Protein AF-A0A7Z9F445-F1 (afdb_monomer)

Foldseek 3Di:
DAWDDKDKDQDDDDDDDDPDDDPDDDCLVFDQDDDPCCVPPQCRRHVVSPDDPDTDIDMDIDDPD

Structure (mmCIF, N/CA/C/O backbone):
data_AF-A0A7Z9F445-F1
#
_entry.id   AF-A0A7Z9F445-F1
#
loop_
_atom_site.group_PDB
_atom_site.id
_atom_site.type_symbol
_atom_site.label_atom_id
_atom_site.label_alt_id
_atom_site.label_comp_id
_atom_site.label_asym_id
_atom_site.label_entity_id
_atom_site.label_seq_id
_atom_site.pdbx_PDB_ins_code
_atom_site.Cartn_x
_atom_site.Cartn_y
_atom_site.Cartn_z
_atom_site.occupancy
_atom_site.B_iso_or_equiv
_atom_site.auth_seq_id
_atom_site.auth_comp_id
_atom_site.auth_asym_id
_atom_site.auth_atom_id
_atom_site.pdbx_PDB_model_num
ATOM 1 N N . MET A 1 1 ? -8.935 2.715 31.583 1.00 82.44 1 MET A N 1
ATOM 2 C CA . MET A 1 1 ? -9.032 2.764 30.112 1.00 82.44 1 MET A CA 1
ATOM 3 C C . MET A 1 1 ? -8.912 1.356 29.554 1.00 82.44 1 MET A C 1
ATOM 5 O O . MET A 1 1 ? -7.872 0.733 29.747 1.00 82.44 1 MET A O 1
ATOM 9 N N . LYS A 1 2 ? -9.968 0.841 28.917 1.00 96.19 2 LYS A N 1
ATOM 10 C CA . LYS A 1 2 ? -9.936 -0.388 28.109 1.00 96.19 2 LYS A CA 1
ATOM 11 C C . LYS A 1 2 ? -10.297 -0.048 26.664 1.00 96.19 2 LYS A C 1
ATOM 13 O O . LYS A 1 2 ? -10.849 1.018 26.397 1.00 96.19 2 LYS A O 1
ATOM 18 N N 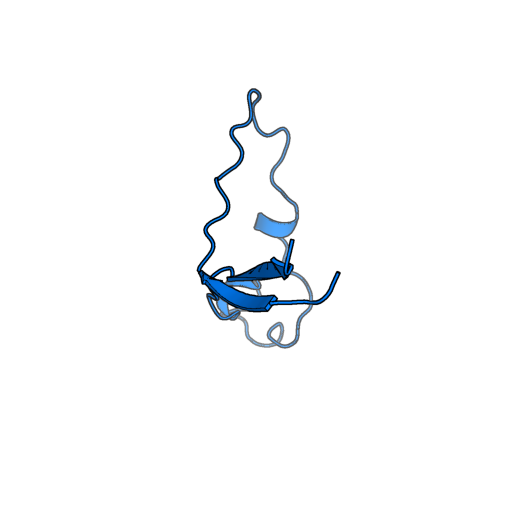. ILE A 1 3 ? -9.966 -0.948 25.744 1.00 97.19 3 ILE A N 1
ATOM 19 C CA . ILE A 1 3 ? -10.383 -0.835 24.346 1.00 97.19 3 ILE A CA 1
ATOM 20 C C . ILE A 1 3 ? -11.851 -1.242 24.254 1.00 97.19 3 ILE A C 1
ATOM 22 O O . ILE A 1 3 ? -12.215 -2.338 24.675 1.00 97.19 3 ILE A O 1
ATOM 26 N N . LYS A 1 4 ? -12.666 -0.363 23.678 1.00 97.56 4 LYS A N 1
ATOM 27 C CA . LYS A 1 4 ? -14.086 -0.587 23.413 1.00 97.56 4 LYS A CA 1
ATOM 28 C C . LYS A 1 4 ? -14.317 -1.207 22.039 1.00 97.56 4 LYS A C 1
ATOM 30 O O . LYS A 1 4 ? -15.168 -2.077 21.900 1.00 97.56 4 LYS A O 1
ATOM 35 N N . ASP A 1 5 ? -13.589 -0.740 21.026 1.00 97.94 5 ASP A N 1
ATOM 36 C CA . ASP A 1 5 ? -13.806 -1.127 19.630 1.00 97.94 5 ASP A CA 1
ATOM 37 C C . ASP A 1 5 ? -12.515 -1.018 18.808 1.00 97.94 5 ASP A C 1
ATOM 39 O O . ASP A 1 5 ? -11.680 -0.145 19.061 1.00 97.94 5 ASP A O 1
ATOM 43 N N . ILE A 1 6 ? -12.366 -1.900 17.817 1.00 97.69 6 ILE A N 1
ATOM 44 C CA . ILE A 1 6 ? -11.267 -1.871 16.845 1.00 97.69 6 ILE A CA 1
ATOM 45 C C . ILE A 1 6 ? -11.846 -2.086 15.449 1.00 97.69 6 ILE A C 1
ATOM 47 O O . ILE A 1 6 ? -12.481 -3.106 15.182 1.00 97.69 6 ILE A O 1
ATOM 51 N N . LYS A 1 7 ? -11.584 -1.147 14.537 1.00 97.88 7 LYS A N 1
ATOM 52 C CA . LYS A 1 7 ? -12.060 -1.197 13.150 1.00 97.88 7 LYS A CA 1
ATOM 53 C C . LYS A 1 7 ? -10.936 -0.947 12.159 1.00 97.88 7 LYS A C 1
ATOM 55 O O . LYS A 1 7 ? -10.129 -0.036 12.327 1.00 97.88 7 LYS A O 1
ATOM 60 N N . ALA A 1 8 ? -10.940 -1.720 11.079 1.00 97.00 8 ALA A N 1
ATOM 61 C CA . ALA A 1 8 ? -10.161 -1.428 9.886 1.00 97.00 8 ALA A CA 1
ATOM 62 C C . ALA A 1 8 ? -11.016 -0.596 8.927 1.00 97.00 8 ALA A C 1
ATOM 64 O O . ALA A 1 8 ? -12.128 -0.993 8.577 1.00 97.00 8 ALA A O 1
ATOM 65 N N . VAL A 1 9 ? -10.504 0.550 8.490 1.00 95.25 9 VAL A N 1
ATOM 66 C CA . VAL A 1 9 ? -11.184 1.412 7.515 1.00 95.25 9 VAL A CA 1
ATOM 67 C C . VAL A 1 9 ? -10.287 1.643 6.311 1.00 95.25 9 VAL A C 1
ATOM 69 O O . VAL A 1 9 ? -9.077 1.831 6.454 1.00 95.25 9 VAL A O 1
ATOM 72 N N . LYS A 1 10 ? -10.874 1.653 5.110 1.00 94.56 10 LYS A N 1
ATOM 73 C CA . LYS A 1 10 ? -10.156 2.098 3.914 1.00 94.56 10 LYS A CA 1
ATOM 74 C C . LYS A 1 10 ? -9.795 3.565 4.098 1.00 94.56 10 LYS A C 1
ATOM 76 O O . LYS A 1 10 ? -10.663 4.402 4.337 1.00 94.56 10 LYS A O 1
ATOM 81 N N . PHE A 1 11 ? -8.511 3.863 3.993 1.00 92.88 11 PHE A N 1
ATOM 82 C CA . PHE A 1 11 ? -7.977 5.194 4.208 1.00 92.88 11 PHE A CA 1
ATOM 83 C C . PHE A 1 11 ? -7.370 5.708 2.911 1.00 92.88 11 PHE A C 1
ATOM 85 O O . PHE A 1 11 ? -6.762 4.959 2.153 1.00 92.88 11 PHE A O 1
ATOM 92 N N . LYS A 1 12 ? -7.556 6.994 2.631 1.00 89.94 12 LYS A N 1
ATOM 93 C CA . LYS A 1 12 ? -6.934 7.654 1.488 1.00 89.94 12 LYS A CA 1
ATOM 94 C C . LYS A 1 12 ? -6.093 8.792 2.034 1.00 89.94 12 LYS A C 1
ATOM 96 O O . LYS A 1 12 ? -6.654 9.814 2.427 1.00 89.94 12 LYS A O 1
ATOM 101 N N . LEU A 1 13 ? -4.770 8.614 2.070 1.00 85.88 13 LEU A N 1
ATOM 102 C CA . LEU A 1 13 ? -3.893 9.718 2.441 1.00 85.88 13 LEU A CA 1
ATOM 103 C C . LEU A 1 13 ? -4.089 10.875 1.445 1.00 85.88 13 LEU A C 1
ATOM 105 O O . LEU A 1 13 ? -4.044 10.651 0.230 1.00 85.88 13 LEU A O 1
ATOM 109 N N . PRO A 1 14 ? -4.308 12.110 1.925 1.00 86.81 14 PRO A N 1
ATOM 110 C CA . PRO A 1 14 ? -4.321 13.266 1.047 1.00 86.81 14 PRO A CA 1
ATOM 111 C C . PRO A 1 14 ? -2.929 13.454 0.441 1.00 86.81 14 PRO A C 1
ATOM 113 O O . PRO A 1 14 ? -1.914 13.317 1.127 1.00 86.81 14 PRO A O 1
ATOM 116 N N . SER A 1 15 ? -2.873 13.793 -0.847 1.00 83.75 15 SER A N 1
ATOM 117 C CA . SER A 1 15 ? -1.610 14.164 -1.480 1.00 83.75 15 SER A CA 1
ATOM 118 C C . SER A 1 15 ? -1.074 15.442 -0.822 1.00 83.75 15 SER A C 1
ATOM 120 O O . SER A 1 15 ? -1.812 16.433 -0.746 1.00 83.75 15 SER A O 1
ATOM 122 N N . PRO A 1 16 ? 0.178 15.452 -0.333 1.00 82.75 16 PRO A N 1
ATOM 123 C CA . PRO A 1 16 ? 0.766 16.648 0.251 1.00 82.75 16 PRO A CA 1
ATOM 124 C C . PRO A 1 16 ? 0.812 17.775 -0.788 1.00 82.75 16 PRO A C 1
ATOM 126 O O . PRO A 1 16 ? 1.283 17.590 -1.910 1.00 82.75 16 PRO A O 1
ATOM 129 N N . LYS A 1 17 ? 0.306 18.956 -0.414 1.00 85.69 17 LYS A N 1
ATOM 130 C CA . LYS A 1 17 ? 0.418 20.172 -1.227 1.00 85.69 17 LYS A CA 1
ATOM 131 C C . LYS A 1 17 ? 1.739 20.857 -0.898 1.00 85.69 17 LYS A C 1
ATOM 133 O O . LYS A 1 17 ? 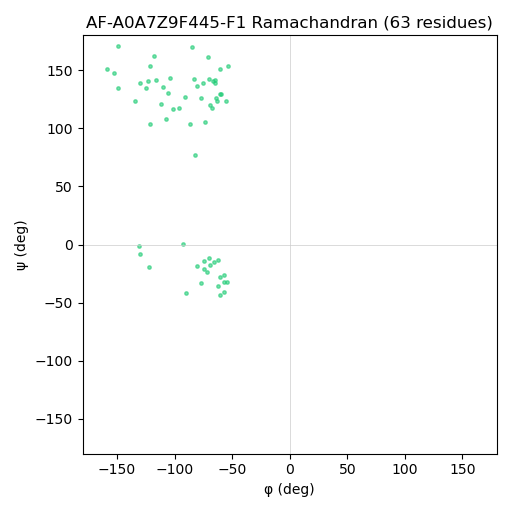1.867 21.482 0.155 1.00 85.69 17 LYS A O 1
ATOM 138 N N . TYR A 1 18 ? 2.717 20.732 -1.785 1.00 86.31 18 TYR A N 1
ATOM 139 C CA . TYR A 1 18 ? 3.991 21.431 -1.651 1.00 86.31 18 TYR A CA 1
ATOM 140 C C . TYR A 1 18 ? 3.854 22.877 -2.142 1.00 86.31 18 TYR A C 1
ATOM 142 O O . TYR A 1 18 ? 3.223 23.132 -3.164 1.00 86.31 18 TYR A O 1
ATOM 150 N N . LYS A 1 19 ? 4.427 23.834 -1.399 1.00 92.00 19 LYS A N 1
ATOM 151 C CA . LYS A 1 19 ? 4.454 25.260 -1.787 1.00 92.00 19 LYS A CA 1
ATOM 152 C C . LYS A 1 19 ? 5.548 25.580 -2.808 1.00 92.00 19 LYS A C 1
ATOM 154 O O . LYS A 1 19 ? 5.512 26.634 -3.427 1.00 92.00 19 LYS A O 1
ATOM 159 N N . THR A 1 20 ? 6.535 24.702 -2.928 1.00 91.31 20 THR A N 1
ATOM 160 C CA . THR A 1 20 ? 7.714 24.859 -3.778 1.00 91.31 20 THR A CA 1
ATOM 161 C C . THR A 1 20 ? 7.786 23.710 -4.767 1.00 91.31 20 THR A C 1
ATOM 163 O O . THR A 1 20 ? 7.318 22.608 -4.469 1.00 91.31 20 THR A O 1
ATOM 166 N N . GLU A 1 21 ? 8.420 23.949 -5.910 1.00 88.31 21 GLU A N 1
ATOM 167 C CA . GLU A 1 21 ? 8.688 22.900 -6.888 1.00 88.31 21 GLU A CA 1
ATOM 168 C C . GLU A 1 21 ? 9.571 21.792 -6.303 1.00 88.31 21 GLU A C 1
ATOM 170 O O . GLU A 1 21 ? 10.382 21.999 -5.391 1.00 88.31 21 GLU A O 1
ATOM 175 N N . VAL A 1 22 ? 9.387 20.582 -6.828 1.00 87.12 22 VAL A N 1
ATOM 176 C CA . VAL A 1 22 ? 10.167 19.414 -6.429 1.00 87.12 22 VAL A CA 1
ATOM 177 C C . VAL A 1 22 ? 11.612 19.616 -6.884 1.00 87.12 22 VAL A C 1
ATOM 179 O O . VAL A 1 22 ? 11.891 19.697 -8.073 1.00 87.12 22 VAL A O 1
ATOM 182 N N . ARG A 1 23 ? 12.550 19.671 -5.931 1.00 89.25 23 ARG A N 1
ATOM 183 C CA . ARG A 1 23 ? 13.974 19.932 -6.216 1.00 89.25 23 ARG A CA 1
ATOM 184 C C . ARG A 1 23 ? 14.629 18.859 -7.097 1.00 89.25 23 ARG A C 1
ATOM 186 O O . ARG A 1 23 ? 15.538 19.171 -7.858 1.00 89.25 23 ARG A O 1
ATOM 193 N N . ARG A 1 24 ? 14.234 17.595 -6.925 1.00 90.19 24 ARG A N 1
ATOM 194 C CA . ARG A 1 24 ? 14.661 16.432 -7.722 1.00 90.19 24 ARG A CA 1
ATOM 195 C C . ARG A 1 24 ? 13.636 15.300 -7.575 1.00 90.19 24 ARG A C 1
ATOM 197 O O . ARG A 1 24 ? 13.042 15.219 -6.494 1.00 90.19 24 ARG A O 1
ATOM 204 N N . PRO A 1 25 ? 13.461 14.423 -8.579 1.00 88.88 25 PRO A N 1
ATOM 205 C CA . PRO A 1 25 ? 12.636 13.222 -8.448 1.00 88.88 25 PRO A CA 1
ATOM 206 C C . PRO A 1 25 ? 13.053 12.364 -7.248 1.00 88.88 25 PRO A C 1
ATOM 208 O O . PRO A 1 25 ? 14.212 12.408 -6.807 1.00 88.88 25 PRO A O 1
ATOM 211 N N . ALA A 1 26 ? 12.121 11.583 -6.700 1.00 88.81 26 ALA A N 1
ATOM 212 C CA . ALA A 1 26 ? 12.485 10.612 -5.684 1.00 88.81 26 ALA A CA 1
ATOM 213 C C . ALA A 1 26 ? 13.299 9.496 -6.345 1.00 88.81 26 ALA A C 1
ATOM 215 O O . ALA A 1 26 ? 12.991 9.045 -7.442 1.00 88.81 26 ALA A O 1
ATOM 216 N N . TRP A 1 27 ? 14.319 8.984 -5.651 1.00 90.88 27 TRP A N 1
ATOM 217 C CA . TRP A 1 27 ? 15.092 7.838 -6.152 1.00 90.88 27 TRP A CA 1
ATOM 218 C C . TRP A 1 27 ? 14.180 6.644 -6.488 1.00 90.88 27 TRP A C 1
ATOM 220 O O . TRP A 1 27 ? 14.439 5.886 -7.413 1.00 90.88 27 TRP A O 1
ATOM 230 N N . ALA A 1 28 ? 13.092 6.507 -5.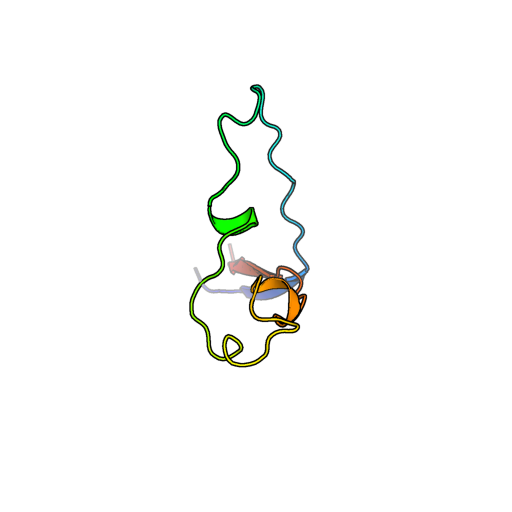728 1.00 90.94 28 ALA A N 1
ATOM 231 C CA . ALA A 1 28 ? 12.111 5.445 -5.841 1.00 90.94 28 ALA A CA 1
ATOM 232 C C . ALA A 1 28 ? 11.238 5.522 -7.101 1.00 90.94 28 ALA A C 1
ATOM 234 O O . ALA A 1 28 ? 10.522 4.555 -7.336 1.00 90.94 28 ALA A O 1
ATOM 235 N N . ASP A 1 29 ? 11.266 6.633 -7.844 1.00 88.12 29 ASP A N 1
ATOM 236 C CA . ASP A 1 29 ? 10.440 6.827 -9.040 1.00 88.12 29 ASP A CA 1
ATOM 237 C C . ASP A 1 29 ? 11.003 6.056 -10.247 1.00 88.12 29 ASP A C 1
ATOM 239 O O . ASP A 1 29 ? 10.243 5.563 -11.077 1.00 88.12 29 ASP A O 1
ATOM 243 N N . GLU A 1 30 ? 12.331 5.915 -10.329 1.00 87.75 30 GLU A N 1
ATOM 244 C CA . GLU A 1 30 ? 13.022 5.359 -11.506 1.00 87.75 30 GLU A CA 1
ATOM 245 C C . GLU A 1 30 ? 14.026 4.246 -11.167 1.00 87.75 30 GLU A C 1
ATOM 247 O O . GLU A 1 30 ? 14.564 3.602 -12.066 1.00 87.75 30 GLU A O 1
ATOM 252 N N . ALA A 1 31 ? 14.311 3.998 -9.884 1.00 88.62 31 ALA A N 1
ATOM 253 C CA . ALA A 1 31 ? 15.355 3.049 -9.513 1.00 88.62 31 ALA A CA 1
ATOM 254 C C . ALA A 1 31 ? 14.983 1.594 -9.830 1.00 88.62 31 ALA A C 1
ATOM 256 O O . ALA A 1 31 ? 14.079 1.004 -9.226 1.00 88.62 31 ALA A O 1
ATOM 257 N N . GLU A 1 32 ? 15.799 0.976 -10.681 1.00 92.44 32 GLU A N 1
ATOM 258 C CA . GLU A 1 32 ? 15.877 -0.473 -10.802 1.00 92.44 32 GLU A CA 1
ATOM 259 C C . GLU A 1 32 ? 16.623 -1.042 -9.581 1.00 92.44 32 GLU A C 1
ATOM 261 O O . GLU A 1 32 ? 17.84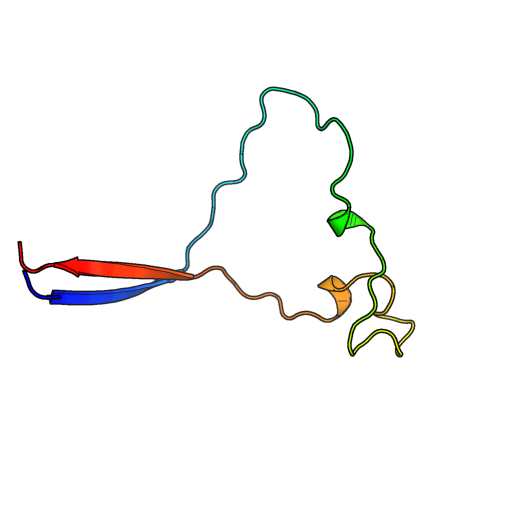1 -0.921 -9.452 1.00 92.44 32 GLU A O 1
ATOM 266 N N . VAL A 1 33 ? 15.883 -1.658 -8.656 1.00 93.81 33 VAL A N 1
ATOM 267 C CA . VAL A 1 33 ? 16.432 -2.275 -7.436 1.00 93.81 33 VAL A CA 1
ATOM 26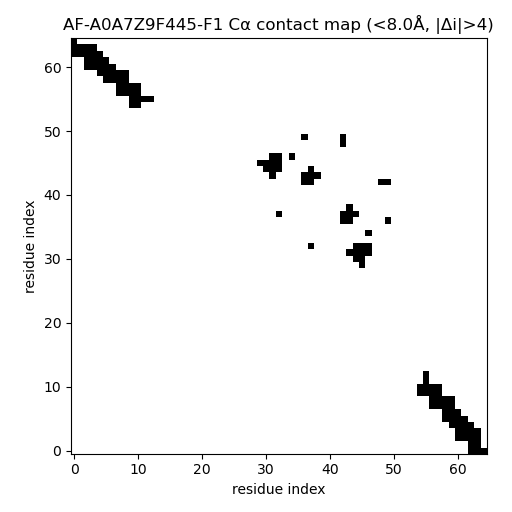8 C C . VAL A 1 33 ? 16.318 -3.790 -7.523 1.00 93.81 33 VAL A C 1
ATOM 270 O O . VAL A 1 33 ? 15.253 -4.314 -7.863 1.00 93.81 33 VAL A O 1
ATOM 273 N N . ALA A 1 34 ? 17.389 -4.496 -7.150 1.00 94.81 34 ALA A N 1
ATOM 274 C CA . ALA A 1 34 ? 17.392 -5.952 -7.055 1.00 94.81 34 ALA A CA 1
ATOM 275 C C . ALA A 1 34 ? 16.261 -6.451 -6.136 1.00 94.81 34 ALA A C 1
ATOM 277 O O . ALA A 1 34 ? 16.151 -6.058 -4.975 1.00 94.81 34 ALA A O 1
ATOM 278 N N . ASN A 1 35 ? 15.400 -7.310 -6.673 1.00 93.25 35 ASN A N 1
ATOM 279 C CA . ASN A 1 35 ? 14.216 -7.854 -6.022 1.00 93.25 35 ASN A CA 1
ATOM 280 C C . ASN A 1 35 ? 13.935 -9.280 -6.552 1.00 93.25 35 ASN A C 1
ATOM 282 O O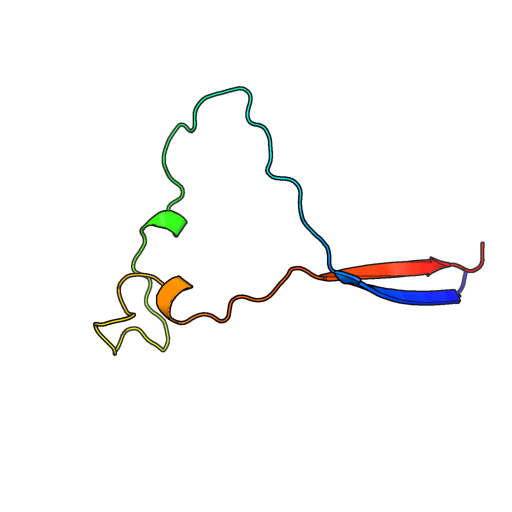 . ASN A 1 35 ? 14.561 -9.700 -7.530 1.00 93.25 35 ASN A O 1
ATOM 286 N N . PRO A 1 36 ? 12.998 -10.046 -5.958 1.00 95.56 36 PRO A N 1
ATOM 287 C CA . PRO A 1 36 ? 12.709 -11.416 -6.402 1.00 95.56 36 PRO A CA 1
ATOM 288 C C . PRO A 1 36 ? 12.310 -11.540 -7.882 1.00 95.56 36 PRO A C 1
ATOM 290 O O . PRO A 1 36 ? 12.543 -12.575 -8.503 1.00 95.56 36 PRO A O 1
ATOM 293 N N . MET A 1 37 ? 11.753 -10.475 -8.463 1.00 96.38 37 MET A N 1
ATOM 294 C CA . MET A 1 37 ? 11.311 -10.422 -9.854 1.00 96.38 37 MET A CA 1
ATOM 295 C C . MET A 1 37 ? 12.374 -9.886 -10.824 1.00 96.38 37 MET A C 1
ATOM 297 O O . MET A 1 37 ? 12.132 -9.862 -12.029 1.00 96.38 37 MET A O 1
ATOM 301 N N . SER A 1 38 ? 13.578 -9.525 -10.363 1.00 95.50 38 SER A N 1
ATOM 302 C CA . SER A 1 38 ? 14.645 -8.975 -11.222 1.00 95.50 38 SER A CA 1
ATOM 303 C C . SER A 1 38 ? 15.133 -9.927 -12.320 1.00 95.50 38 SER A C 1
ATOM 305 O O . SER A 1 38 ? 15.812 -9.493 -13.249 1.00 95.50 38 SER A O 1
ATOM 307 N N . ARG A 1 39 ? 14.786 -11.217 -12.244 1.00 96.62 39 ARG A N 1
ATOM 308 C CA . ARG A 1 39 ? 15.082 -12.212 -13.286 1.00 96.62 39 ARG A CA 1
ATOM 309 C C . ARG A 1 39 ? 14.190 -12.082 -14.525 1.00 96.62 39 ARG A C 1
ATOM 311 O O . ARG A 1 39 ? 14.509 -12.681 -15.545 1.00 96.62 39 ARG A O 1
ATOM 318 N N . PHE A 1 40 ? 13.091 -11.333 -14.442 1.00 96.56 40 PHE A N 1
ATOM 319 C CA . PHE A 1 40 ? 12.086 -11.226 -15.498 1.00 96.56 40 PHE A CA 1
ATOM 320 C C . PHE A 1 40 ? 12.162 -9.848 -16.177 1.00 96.56 40 PHE A C 1
ATOM 322 O O . PHE A 1 40 ? 11.767 -8.850 -15.567 1.00 96.56 40 PHE A O 1
ATOM 329 N N . PRO A 1 41 ? 12.653 -9.750 -17.432 1.00 94.62 41 PRO A N 1
ATOM 330 C CA . PRO A 1 41 ? 12.902 -8.462 -18.089 1.00 94.62 41 PRO A CA 1
ATOM 331 C C . PRO A 1 41 ? 11.681 -7.538 -18.180 1.00 94.62 41 PRO A C 1
ATOM 333 O O . PRO A 1 41 ? 11.823 -6.324 -18.090 1.00 94.62 41 PRO A O 1
ATOM 336 N N . ASN A 1 42 ? 10.477 -8.102 -18.299 1.00 94.69 42 ASN A N 1
ATOM 337 C CA . ASN A 1 42 ? 9.221 -7.358 -18.415 1.00 94.69 42 ASN A CA 1
ATOM 338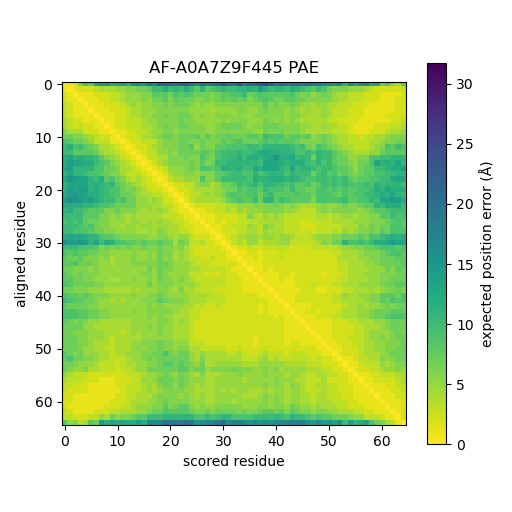 C C . ASN A 1 42 ? 8.802 -6.612 -17.134 1.00 94.69 42 ASN A C 1
ATOM 340 O O . ASN A 1 42 ? 7.963 -5.720 -17.209 1.00 94.69 42 ASN A O 1
ATOM 344 N N . VAL A 1 43 ? 9.354 -6.967 -15.970 1.00 95.06 43 VAL A N 1
ATOM 345 C CA . VAL A 1 43 ? 9.016 -6.337 -14.676 1.00 95.06 43 VAL A CA 1
ATOM 346 C C . VAL A 1 43 ? 10.242 -5.915 -13.860 1.00 95.06 43 VAL A C 1
ATOM 348 O O . VAL A 1 43 ? 10.096 -5.348 -12.779 1.00 95.06 43 VAL A O 1
ATOM 351 N N . LYS A 1 44 ? 11.453 -6.166 -14.372 1.00 94.44 44 LYS A N 1
ATOM 352 C CA . LYS A 1 44 ? 12.729 -5.846 -13.717 1.00 94.44 44 LYS A CA 1
ATOM 353 C C . LYS A 1 44 ? 12.888 -4.350 -13.452 1.00 94.44 44 LYS A C 1
ATOM 355 O O . LYS A 1 44 ? 13.303 -3.988 -12.357 1.00 94.44 44 LYS A O 1
ATOM 360 N N . VAL A 1 45 ? 12.524 -3.525 -14.438 1.00 93.75 45 VAL A N 1
ATOM 361 C CA . VAL A 1 45 ? 12.793 -2.076 -14.478 1.00 93.75 45 VAL A CA 1
ATOM 362 C C . VAL A 1 45 ? 12.232 -1.346 -13.261 1.00 93.75 45 VAL A C 1
ATOM 364 O O . VAL A 1 45 ? 12.894 -0.474 -12.711 1.00 93.75 45 VAL A O 1
ATOM 367 N N . HIS A 1 46 ? 11.025 -1.701 -12.812 1.00 94.44 46 HIS A N 1
ATOM 368 C CA . HIS A 1 46 ? 10.404 -1.023 -11.683 1.00 94.44 46 HIS A CA 1
ATOM 369 C C . HIS A 1 46 ? 9.494 -1.955 -10.877 1.00 94.44 46 HIS A C 1
ATOM 371 O O . HIS A 1 46 ? 8.651 -2.668 -11.419 1.00 94.44 46 HIS A O 1
ATOM 377 N N . ARG A 1 47 ? 9.611 -1.909 -9.545 1.00 92.81 47 ARG A N 1
ATOM 378 C CA . ARG A 1 47 ? 8.868 -2.795 -8.624 1.00 92.81 47 AR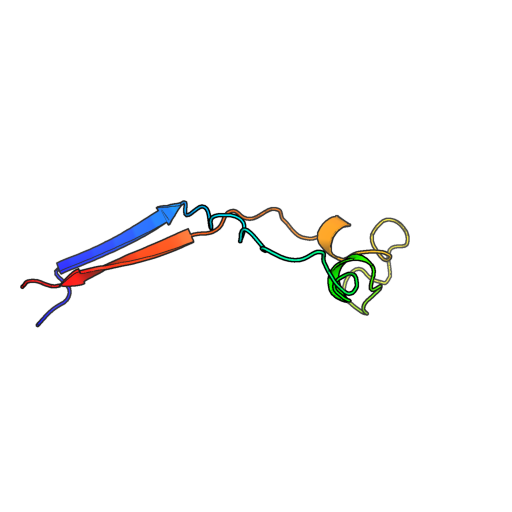G A CA 1
ATOM 379 C C . ARG A 1 47 ? 7.344 -2.668 -8.713 1.00 92.81 47 ARG A C 1
ATOM 381 O O . ARG A 1 47 ? 6.634 -3.638 -8.464 1.00 92.81 47 ARG A O 1
ATOM 388 N N . SER A 1 48 ? 6.827 -1.498 -9.098 1.00 92.62 48 SER A N 1
ATOM 389 C CA . SER A 1 48 ? 5.376 -1.299 -9.265 1.00 92.62 48 SER A CA 1
ATOM 390 C C . SER A 1 48 ? 4.776 -2.122 -10.409 1.00 92.62 48 SER A C 1
ATOM 392 O O . SER A 1 48 ? 3.558 -2.264 -10.459 1.00 92.62 48 SER A O 1
ATOM 394 N N . LEU A 1 49 ? 5.604 -2.668 -11.309 1.00 93.31 49 LEU A N 1
ATOM 395 C CA . LEU A 1 49 ? 5.147 -3.495 -12.426 1.00 93.31 49 LEU A CA 1
ATOM 396 C C . LEU A 1 49 ? 4.654 -4.876 -11.979 1.00 93.31 49 LEU A C 1
ATOM 398 O O . LEU A 1 49 ? 3.862 -5.489 -12.688 1.00 93.31 49 LEU A O 1
ATOM 402 N N . TRP A 1 50 ? 5.104 -5.366 -10.820 1.00 93.19 50 TRP A N 1
ATOM 403 C CA . TRP A 1 50 ? 4.723 -6.686 -10.307 1.00 93.19 50 TRP A CA 1
ATOM 404 C C . TRP A 1 50 ? 4.074 -6.648 -8.921 1.00 93.19 50 TRP A C 1
ATOM 406 O O . TRP A 1 50 ? 3.403 -7.605 -8.536 1.00 93.19 50 TRP A O 1
ATOM 416 N N . MET A 1 51 ? 4.255 -5.568 -8.158 1.00 93.69 51 MET A N 1
ATOM 417 C CA . MET A 1 51 ? 3.625 -5.441 -6.848 1.00 93.69 51 MET A CA 1
ATOM 418 C C . MET A 1 51 ? 2.095 -5.322 -6.957 1.00 93.69 51 MET A C 1
ATOM 420 O O . MET A 1 51 ? 1.589 -4.595 -7.818 1.00 93.69 51 MET A O 1
ATOM 424 N N . PRO A 1 52 ? 1.336 -5.965 -6.050 1.00 92.50 52 PRO A N 1
ATOM 425 C CA . PRO A 1 52 ? -0.107 -5.792 -5.994 1.00 92.50 52 PRO A CA 1
ATOM 426 C C . PRO A 1 52 ? -0.467 -4.349 -5.615 1.00 92.50 52 PRO A C 1
ATOM 428 O O . PRO A 1 52 ? 0.171 -3.722 -4.767 1.00 92.50 52 PRO A O 1
ATOM 431 N N . LYS A 1 53 ? -1.528 -3.820 -6.232 1.00 90.75 53 LYS A N 1
ATOM 432 C CA . LYS A 1 53 ? -2.062 -2.484 -5.935 1.00 90.75 53 LYS A CA 1
ATOM 433 C C . LYS A 1 53 ? -2.975 -2.544 -4.710 1.00 90.75 53 LYS A C 1
ATOM 435 O O . LYS A 1 53 ? -4.194 -2.566 -4.847 1.00 90.75 53 LYS A O 1
ATOM 440 N N . TRP A 1 54 ? -2.385 -2.627 -3.522 1.00 90.12 54 TRP A N 1
ATOM 441 C CA . TRP A 1 54 ? -3.145 -2.576 -2.275 1.00 90.12 54 TRP A CA 1
ATOM 442 C C . TRP A 1 54 ? -3.605 -1.156 -1.955 1.00 90.12 54 TRP A C 1
ATOM 444 O O . TRP A 1 54 ? -2.858 -0.190 -2.116 1.00 90.12 54 TRP A O 1
ATOM 454 N N . ASP A 1 55 ? -4.838 -1.048 -1.472 1.00 90.56 55 ASP A N 1
ATOM 455 C CA . ASP A 1 55 ? -5.324 0.169 -0.838 1.00 90.56 55 ASP A CA 1
ATOM 456 C C . ASP A 1 55 ? -4.656 0.373 0.530 1.00 90.56 55 ASP A C 1
ATOM 458 O O . ASP A 1 55 ? -4.138 -0.558 1.150 1.00 90.56 55 ASP A O 1
ATOM 462 N N . GLN A 1 56 ? -4.706 1.605 1.030 1.00 92.50 56 GLN A N 1
ATOM 463 C CA . GLN A 1 56 ? -4.279 1.919 2.389 1.00 92.50 56 GLN A CA 1
ATOM 464 C C . GLN A 1 56 ? -5.416 1.62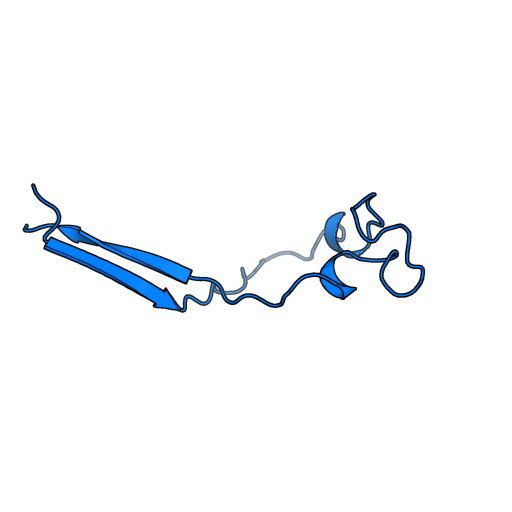8 3.376 1.00 92.50 56 GLN A C 1
ATOM 466 O O . GLN A 1 56 ? -6.592 1.888 3.102 1.00 92.50 56 GLN A O 1
ATOM 471 N N . VAL A 1 57 ? -5.059 1.110 4.548 1.00 94.69 57 VAL A N 1
ATOM 472 C CA . VAL A 1 57 ? -5.991 0.798 5.636 1.00 94.69 57 VAL A CA 1
ATOM 473 C C . VAL A 1 57 ? -5.529 1.525 6.891 1.00 94.69 57 VAL A C 1
ATOM 475 O O . VAL A 1 57 ? -4.343 1.504 7.216 1.00 94.69 57 VAL A O 1
ATOM 478 N N . ALA A 1 58 ? -6.460 2.164 7.595 1.00 95.38 58 ALA A N 1
ATOM 479 C CA . ALA A 1 58 ? -6.227 2.700 8.929 1.00 95.38 58 ALA A CA 1
ATOM 480 C C . ALA A 1 58 ? -6.879 1.795 9.980 1.00 95.38 58 ALA A C 1
ATOM 482 O O . ALA A 1 58 ? -7.964 1.251 9.761 1.00 95.38 58 ALA A O 1
ATOM 483 N N . CYS A 1 59 ? -6.212 1.656 11.125 1.00 96.62 59 CYS A N 1
ATOM 484 C CA . CYS A 1 59 ? -6.759 1.010 12.311 1.00 96.62 59 CYS A CA 1
ATOM 485 C C . CYS A 1 59 ? -7.323 2.092 13.237 1.00 96.62 59 CYS A C 1
ATOM 487 O O . CYS A 1 59 ? -6.583 2.962 13.696 1.00 96.62 59 CYS A O 1
ATOM 489 N N . VAL A 1 60 ? -8.629 2.051 13.484 1.00 96.69 60 VAL A N 1
ATOM 490 C CA . VAL A 1 60 ? -9.319 2.936 14.424 1.00 96.69 60 VAL A CA 1
ATOM 491 C C . VAL A 1 60 ? -9.549 2.153 15.705 1.00 96.69 60 VAL A C 1
ATOM 493 O O . VAL A 1 60 ? -10.258 1.148 15.692 1.00 96.69 60 VAL A O 1
ATOM 496 N N . VAL A 1 61 ? -8.945 2.613 16.797 1.00 97.38 61 VAL A N 1
ATOM 497 C CA . VAL A 1 61 ? -9.112 2.033 18.133 1.00 97.38 61 VAL A CA 1
ATOM 498 C C . VAL A 1 61 ? -9.862 3.040 18.989 1.00 97.38 61 VAL A C 1
ATOM 500 O O . VAL A 1 61 ? -9.410 4.172 19.155 1.00 97.38 61 VAL A O 1
ATOM 503 N N . THR A 1 62 ? -11.015 2.640 19.515 1.00 97.38 62 THR A N 1
ATOM 504 C CA . THR A 1 62 ? -11.840 3.471 20.397 1.00 97.38 62 THR A CA 1
ATOM 505 C C . THR A 1 62 ? -11.701 2.972 21.828 1.00 97.38 62 THR A C 1
ATOM 507 O O . THR A 1 62 ? -11.830 1.772 22.080 1.00 97.38 62 THR A O 1
ATOM 510 N N . ALA A 1 63 ? -11.423 3.881 22.759 1.00 97.75 63 ALA A N 1
ATOM 511 C CA . ALA A 1 63 ? -11.396 3.593 24.188 1.00 97.75 63 ALA A CA 1
ATOM 512 C C . ALA A 1 63 ? -12.809 3.689 24.801 1.00 97.75 63 ALA A C 1
ATOM 514 O O . ALA A 1 63 ? -13.771 4.057 24.127 1.00 97.75 63 ALA A O 1
ATOM 515 N N . GLU A 1 64 ? -12.962 3.258 26.051 1.00 95.75 64 GLU A N 1
ATOM 516 C CA . GLU A 1 64 ? -14.244 3.330 26.768 1.00 95.75 64 GLU A CA 1
ATOM 517 C C . GLU A 1 64 ? -14.626 4.745 27.238 1.00 95.75 64 GLU A C 1
ATOM 519 O O . GLU A 1 64 ? -15.812 4.965 27.488 1.00 95.75 64 GLU A O 1
ATOM 524 N N . ASP A 1 65 ? -13.657 5.658 27.369 1.00 84.81 65 ASP A N 1
ATOM 525 C CA . ASP A 1 65 ? -13.814 7.035 27.861 1.00 84.81 65 ASP A CA 1
ATOM 526 C C . ASP A 1 65 ? -14.158 8.071 26.778 1.00 84.81 65 ASP A C 1
ATOM 528 O O . ASP A 1 65 ? -13.765 7.894 25.600 1.00 84.81 65 ASP A O 1
#

Secondary structure (DSSP, 8-state):
--EEEEEEEEE-PPPP--SS--SS--HHHH-----TTTT-HHHHS-GGGTS--PPEEEEEEEE--

pLDDT: mean 92.47, std 4.07, range [82.44, 97.94]

Radius of gyration: 18.92 Å; Cα contacts (8 Å, |Δi|>4): 63; chains: 1; bounding box: 32×38×48 Å

Sequence (65 aa):
MKIKDIKAVKFKLPSPKYKTEVRRPAWADEAEVANPMSRFPNVKVHRSLWMPKWDQVACVVTAED

Mean predicted aligned error: 5.34 Å

Solvent-accessible surface area (backbone atoms only — not comparable to full-atom values): 4534 Å² total; per-residue (Å²): 137,52,82,66,47,78,45,81,40,87,42,79,83,77,80,83,84,71,95,62,80,80,92,65,83,62,70,84,78,70,50,65,61,94,51,97,55,50,86,38,82,93,37,26,60,38,66,77,70,72,52,80,90,74,81,49,72,42,81,48,75,39,57,71,121